Protein AF-A0A2E5ER27-F1 (afdb_monomer)

pLDDT: mean 91.94, std 9.62, range [37.97, 97.88]

Foldseek 3Di:
DPPPPDDWLPDPVVVVVCVVVVPDPVQSVCCVVVRDHDDDLFADLVVLVHDDQPADPPHPDPVSVVSVVVSVVVSVVSRVQEAADEDDDDDDDDDDDPVVVVVVVVSCVSRVRVPPHHYD

Structure (mmCIF, N/CA/C/O backbone):
data_AF-A0A2E5ER27-F1
#
_entry.id   AF-A0A2E5ER27-F1
#
loop_
_atom_site.group_PDB
_atom_site.id
_atom_site.type_symbol
_atom_site.label_atom_id
_atom_site.label_alt_id
_atom_site.label_comp_id
_atom_site.label_asym_id
_atom_site.label_entity_id
_atom_site.label_seq_id
_atom_site.pdbx_PDB_ins_code
_atom_site.Cartn_x
_atom_site.Cartn_y
_atom_site.Cartn_z
_atom_site.occupancy
_atom_site.B_iso_or_equiv
_atom_site.auth_seq_id
_atom_site.auth_comp_id
_atom_site.auth_asym_id
_atom_site.auth_atom_id
_atom_site.pdbx_PDB_model_num
ATOM 1 N N . MET A 1 1 ? -11.184 -2.915 33.425 1.00 37.97 1 MET A N 1
ATOM 2 C CA . MET A 1 1 ? -10.156 -3.736 32.753 1.00 37.97 1 MET A CA 1
ATOM 3 C C . MET A 1 1 ? -10.611 -3.921 31.313 1.00 37.97 1 MET A C 1
ATOM 5 O O . MET A 1 1 ? -11.539 -4.68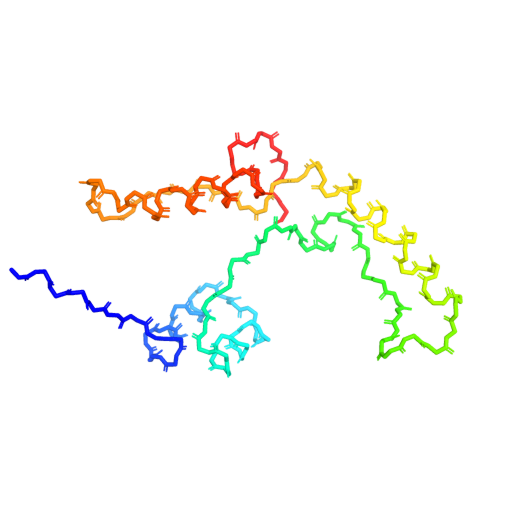5 31.087 1.00 37.97 1 MET A O 1
ATOM 9 N N . ILE A 1 2 ? -10.084 -3.134 30.372 1.00 45.88 2 ILE A N 1
ATOM 10 C CA . ILE A 1 2 ? -10.383 -3.330 28.947 1.00 45.88 2 ILE A CA 1
ATOM 11 C C . ILE A 1 2 ? -9.504 -4.496 28.502 1.00 45.88 2 ILE A C 1
ATOM 13 O O . ILE A 1 2 ? -8.281 -4.385 28.526 1.00 45.88 2 ILE A O 1
ATOM 17 N N . ILE A 1 3 ? -10.114 -5.637 28.189 1.00 45.34 3 ILE A N 1
ATOM 18 C CA . ILE A 1 3 ? -9.401 -6.750 27.564 1.00 45.34 3 ILE A CA 1
ATOM 19 C C . ILE A 1 3 ? -9.141 -6.317 26.123 1.00 45.34 3 ILE A C 1
ATOM 21 O O . ILE A 1 3 ? -10.059 -6.293 25.307 1.00 45.34 3 ILE A O 1
ATOM 25 N N . VAL A 1 4 ? -7.903 -5.934 25.818 1.00 55.50 4 VAL A N 1
ATOM 26 C CA . VAL A 1 4 ? -7.469 -5.773 24.429 1.00 55.50 4 VAL A CA 1
ATOM 27 C C . VAL A 1 4 ? -7.242 -7.179 23.891 1.00 55.50 4 VAL A C 1
ATOM 29 O O . VAL A 1 4 ? -6.226 -7.809 24.180 1.00 55.50 4 VAL A O 1
ATOM 32 N N . ILE A 1 5 ? -8.224 -7.708 23.163 1.00 66.00 5 ILE A N 1
ATOM 33 C CA . ILE A 1 5 ? -8.033 -8.931 22.386 1.00 66.00 5 ILE A CA 1
ATOM 34 C C . ILE A 1 5 ? -7.146 -8.540 21.205 1.00 66.00 5 ILE A C 1
ATOM 36 O O . ILE A 1 5 ? -7.592 -7.852 20.290 1.00 66.00 5 ILE A O 1
ATOM 40 N N . SER A 1 6 ? -5.873 -8.928 21.260 1.00 80.12 6 SER A N 1
ATOM 41 C CA . SER A 1 6 ? -4.987 -8.822 20.103 1.00 80.12 6 SE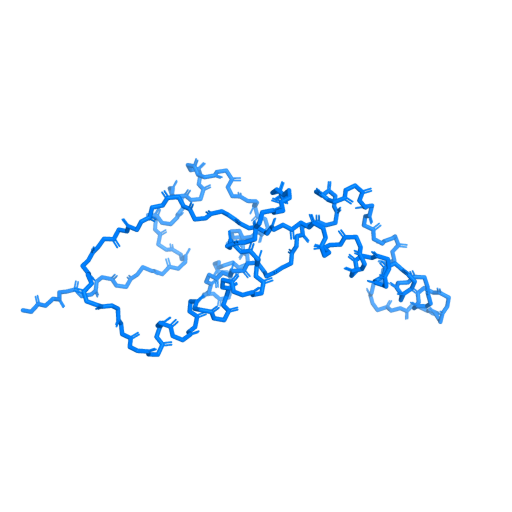R A CA 1
ATOM 42 C C . SER A 1 6 ? -5.422 -9.857 19.070 1.00 80.12 6 SER A C 1
ATOM 44 O O . SER A 1 6 ? -5.582 -11.024 19.421 1.00 80.12 6 SER A O 1
ATOM 46 N N . ILE A 1 7 ? -5.628 -9.427 17.825 1.00 89.31 7 ILE A N 1
ATOM 47 C CA . ILE A 1 7 ? -5.959 -10.308 16.702 1.00 89.31 7 ILE A CA 1
ATOM 48 C C . ILE A 1 7 ? -4.691 -10.497 15.870 1.00 89.31 7 ILE A C 1
ATOM 50 O O . ILE A 1 7 ? -4.182 -9.539 15.282 1.00 89.31 7 ILE A O 1
ATOM 54 N N . ALA A 1 8 ? -4.179 -11.721 15.822 1.00 93.06 8 ALA A N 1
ATOM 55 C CA . ALA A 1 8 ? -2.994 -12.083 15.056 1.00 93.06 8 ALA A CA 1
ATOM 56 C C . ALA A 1 8 ? -3.359 -12.500 13.616 1.00 93.06 8 ALA A C 1
ATOM 58 O O . ALA A 1 8 ? -4.456 -13.008 13.374 1.00 93.06 8 ALA A O 1
ATOM 59 N N . PRO A 1 9 ? -2.472 -12.316 12.618 1.00 93.88 9 PRO A N 1
ATOM 60 C CA . PRO A 1 9 ? -2.769 -12.663 11.222 1.00 93.88 9 PRO A CA 1
ATOM 61 C C . PRO A 1 9 ? -3.090 -14.139 10.944 1.00 93.88 9 PRO A C 1
ATOM 63 O O . PRO A 1 9 ? -3.676 -14.451 9.902 1.00 93.88 9 PRO A O 1
ATOM 66 N N . ASP A 1 10 ? -2.682 -15.048 11.824 1.00 93.69 10 ASP A N 1
ATOM 67 C CA . ASP A 1 10 ? -2.957 -16.484 11.760 1.00 93.69 10 ASP A CA 1
ATOM 68 C C . ASP A 1 10 ? -4.218 -16.905 12.534 1.00 93.69 10 ASP A C 1
ATOM 70 O O . ASP A 1 10 ? -4.630 -18.065 12.436 1.00 93.69 10 ASP A O 1
ATOM 74 N N . ASP A 1 11 ? -4.903 -15.972 13.202 1.00 95.88 11 ASP A N 1
ATOM 75 C CA . ASP A 1 11 ? -6.167 -16.258 13.869 1.00 95.88 11 ASP A CA 1
ATOM 76 C C . ASP A 1 11 ? -7.255 -16.690 12.878 1.00 95.88 11 ASP A C 1
ATOM 78 O O . ASP A 1 11 ? -7.438 -16.140 11.784 1.00 95.88 11 ASP A O 1
ATOM 82 N N . SER A 1 12 ? -8.082 -17.645 13.307 1.00 94.25 12 SER A N 1
ATOM 83 C CA . SER A 1 12 ? -9.191 -18.161 12.494 1.00 94.25 12 SER A CA 1
ATOM 84 C C . SER A 1 12 ? -10.215 -17.084 12.108 1.00 94.25 12 SER A C 1
ATOM 86 O O . SER A 1 12 ? -10.808 -17.159 11.028 1.00 94.25 12 SER A O 1
ATOM 88 N N . VAL A 1 13 ? -10.403 -16.059 12.949 1.00 95.06 13 VAL A N 1
ATOM 89 C CA . VAL A 1 13 ? -11.287 -14.921 12.652 1.00 95.06 13 VAL A CA 1
ATOM 90 C C . VAL A 1 13 ? -10.768 -14.107 11.465 1.00 95.06 13 VAL A C 1
ATOM 92 O O . VAL A 1 13 ? -11.549 -13.710 10.602 1.00 95.06 13 VAL A O 1
ATOM 95 N N . VAL A 1 14 ? -9.449 -13.942 11.339 1.00 95.75 14 VAL A N 1
ATOM 96 C CA . VAL A 1 14 ? -8.826 -13.211 10.227 1.00 95.75 14 VAL A CA 1
ATOM 97 C C . VAL A 1 14 ? -9.052 -13.937 8.907 1.00 95.75 14 VAL A C 1
ATOM 99 O O . VAL A 1 14 ? -9.351 -13.299 7.899 1.00 95.75 14 VAL A O 1
ATOM 102 N N . GLN A 1 15 ? -9.004 -15.272 8.901 1.00 94.31 15 GLN A N 1
ATOM 103 C CA . GLN A 1 15 ? -9.308 -16.061 7.702 1.00 94.31 15 GLN A CA 1
ATOM 104 C C . GLN A 1 15 ? -10.760 -15.868 7.237 1.00 94.31 15 GLN A C 1
ATOM 106 O O . GLN A 1 15 ? -11.026 -15.768 6.036 1.00 94.31 15 GLN A O 1
ATOM 111 N N . GLN A 1 16 ? -11.704 -15.761 8.178 1.00 96.19 16 GLN A N 1
ATOM 112 C CA . GLN A 1 16 ? -13.106 -15.466 7.866 1.00 96.19 16 GLN A CA 1
ATOM 113 C C . GLN A 1 16 ? -13.261 -14.061 7.274 1.00 96.19 16 GLN A C 1
ATOM 115 O O . GLN A 1 16 ? -13.928 -13.904 6.250 1.00 96.19 16 GLN A O 1
ATOM 120 N N . VAL A 1 17 ? -12.585 -13.063 7.852 1.00 94.88 17 VAL A N 1
ATOM 121 C CA . VAL A 1 17 ? -12.574 -11.684 7.338 1.00 94.88 17 VAL A CA 1
ATOM 122 C C . VAL A 1 17 ? -11.958 -11.622 5.939 1.00 94.88 17 VAL A C 1
ATOM 124 O O . VAL A 1 17 ? -12.550 -11.038 5.033 1.00 94.88 17 VAL A O 1
ATOM 127 N N . PHE A 1 18 ? -10.817 -12.275 5.703 1.00 95.56 18 PHE A N 1
ATOM 128 C CA . PHE A 1 18 ? -10.196 -12.324 4.378 1.00 95.56 18 PHE A CA 1
ATOM 129 C C . PHE A 1 18 ? -11.110 -12.939 3.322 1.00 95.56 18 PHE A C 1
ATOM 131 O O . PHE A 1 18 ? -11.163 -12.427 2.200 1.00 95.56 18 PHE A O 1
ATOM 138 N N . LYS A 1 19 ? -11.846 -13.998 3.676 1.00 95.06 19 LYS A N 1
ATOM 139 C CA . LYS A 1 19 ? -12.839 -14.614 2.795 1.00 95.06 19 LYS A CA 1
ATOM 140 C C . LYS A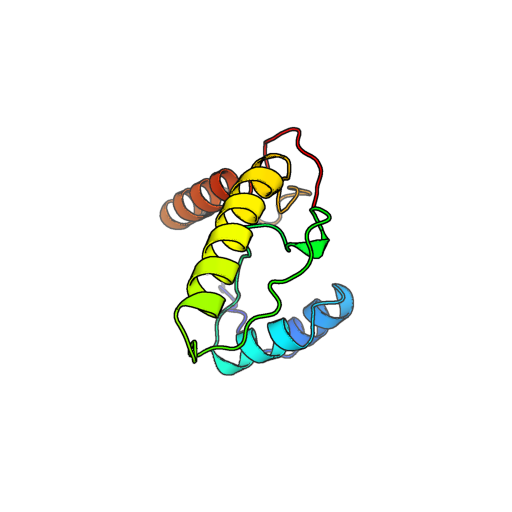 1 19 ? -14.000 -13.662 2.508 1.00 95.06 19 LYS A C 1
ATOM 142 O O . LYS A 1 19 ? -14.347 -13.493 1.343 1.00 95.06 19 LYS A O 1
ATOM 147 N N . ALA A 1 20 ? -14.563 -13.028 3.538 1.00 96.62 20 ALA A N 1
ATOM 148 C CA . ALA A 1 20 ? -15.681 -12.093 3.398 1.00 96.62 20 ALA A CA 1
ATOM 149 C C . ALA A 1 20 ? -15.318 -10.875 2.530 1.00 96.62 20 ALA A C 1
ATOM 151 O O . ALA A 1 20 ? -16.115 -10.448 1.702 1.00 96.62 20 ALA A O 1
ATOM 152 N N . MET A 1 21 ? -14.089 -10.371 2.663 1.00 92.25 21 MET A N 1
ATOM 153 C CA . MET A 1 21 ? -13.588 -9.210 1.919 1.00 92.25 21 MET A CA 1
ATOM 154 C C . MET A 1 21 ? -12.994 -9.560 0.544 1.00 92.25 21 MET A C 1
ATOM 156 O O . MET A 1 21 ? -12.499 -8.673 -0.149 1.00 92.25 21 MET A O 1
ATOM 160 N N . GLY A 1 22 ? -12.961 -10.840 0.151 1.00 94.75 22 GLY A N 1
ATOM 161 C CA . GLY A 1 22 ? -12.348 -11.271 -1.112 1.00 94.75 22 GLY A CA 1
ATOM 162 C C . GLY A 1 22 ? -10.854 -10.929 -1.216 1.00 94.75 22 GLY A C 1
ATOM 163 O O . GLY A 1 22 ? -10.354 -10.576 -2.287 1.00 94.75 22 GLY A O 1
ATOM 164 N N . SER A 1 23 ? -10.127 -10.993 -0.096 1.00 94.00 23 SER A N 1
ATOM 165 C CA . SER A 1 23 ? -8.715 -10.602 -0.026 1.00 94.00 23 SER A CA 1
ATOM 166 C C . SER A 1 23 ? -7.835 -11.470 -0.931 1.00 94.00 23 SER A C 1
ATOM 168 O O . SER A 1 23 ? -8.002 -12.685 -1.002 1.00 94.00 23 SER A O 1
ATOM 170 N N . ALA A 1 24 ? -6.845 -10.870 -1.598 1.00 93.19 24 ALA A N 1
ATOM 171 C CA . ALA A 1 24 ? -5.998 -11.590 -2.55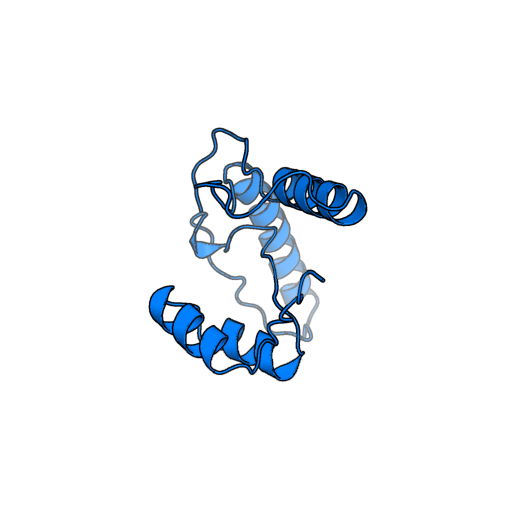4 1.00 93.19 24 ALA A CA 1
ATOM 172 C C . ALA A 1 24 ? -5.165 -12.707 -1.877 1.00 93.19 24 ALA A C 1
ATOM 174 O O . ALA A 1 24 ? -4.513 -12.425 -0.870 1.00 93.19 24 ALA A O 1
ATOM 175 N N . PRO A 1 25 ? -5.057 -13.925 -2.450 1.00 94.62 25 PRO A N 1
ATOM 176 C CA . PRO A 1 25 ? -4.354 -15.046 -1.808 1.00 94.62 25 PRO A CA 1
ATOM 177 C C . PRO A 1 25 ? -2.900 -14.753 -1.410 1.00 94.62 25 PRO A C 1
ATOM 179 O O . PRO A 1 25 ? -2.449 -15.142 -0.336 1.00 94.62 25 PRO A O 1
ATOM 182 N N . LEU A 1 26 ? -2.162 -14.010 -2.246 1.00 93.69 26 LEU A N 1
ATOM 183 C CA . LEU A 1 26 ? -0.787 -13.612 -1.931 1.00 93.69 26 LEU A CA 1
ATOM 184 C C . LEU A 1 26 ? -0.717 -12.680 -0.712 1.00 93.69 26 LEU A C 1
ATOM 186 O O . LEU A 1 26 ? 0.199 -12.809 0.093 1.00 93.69 26 LEU A O 1
ATOM 190 N N . TYR A 1 27 ? -1.680 -11.767 -0.562 1.00 94.69 27 TYR A N 1
ATOM 191 C CA . TYR A 1 27 ? -1.752 -10.874 0.595 1.00 94.69 27 TYR A CA 1
ATOM 192 C C . TYR A 1 27 ? -1.977 -11.670 1.883 1.00 94.69 27 TYR A C 1
ATOM 194 O O . TYR A 1 27 ? -1.234 -11.488 2.843 1.00 94.69 27 TYR A O 1
ATOM 202 N N . GLN A 1 28 ? -2.924 -12.615 1.867 1.00 95.50 28 GLN A N 1
ATOM 203 C CA . GLN A 1 28 ? -3.204 -13.490 3.011 1.00 95.50 28 GLN A CA 1
ATOM 204 C C . GLN A 1 28 ? -1.959 -14.294 3.415 1.00 95.50 28 GLN A C 1
ATOM 206 O O . GLN A 1 28 ? -1.572 -14.310 4.583 1.00 95.50 28 GLN A O 1
ATOM 211 N N . LYS A 1 29 ? -1.277 -14.901 2.430 1.00 95.75 29 LYS A N 1
ATOM 212 C CA . LYS A 1 29 ? -0.037 -15.657 2.650 1.00 95.75 29 LYS A CA 1
ATOM 213 C C . LYS A 1 29 ? 1.057 -14.794 3.279 1.00 95.75 29 LYS A C 1
ATOM 215 O O . LYS A 1 29 ? 1.712 -15.243 4.215 1.00 95.75 29 LYS A O 1
ATOM 220 N N . LEU A 1 30 ? 1.259 -13.576 2.771 1.00 95.69 30 LEU A N 1
ATOM 221 C CA . LEU A 1 30 ? 2.267 -12.657 3.300 1.00 95.69 30 LEU A CA 1
ATOM 222 C C . LEU A 1 30 ? 1.951 -12.245 4.738 1.00 95.69 30 LEU A C 1
ATOM 224 O O . LEU A 1 30 ? 2.856 -12.302 5.566 1.00 95.69 30 LEU A O 1
ATOM 228 N N . CYS A 1 31 ? 0.690 -11.917 5.043 1.00 96.12 31 CYS A N 1
ATOM 229 C CA . CYS A 1 31 ? 0.290 -11.533 6.397 1.00 96.12 31 CYS A CA 1
ATOM 230 C C . CYS A 1 31 ? 0.561 -12.652 7.405 1.00 96.12 31 CYS A C 1
ATOM 232 O O . CYS A 1 31 ? 1.153 -12.397 8.448 1.00 96.12 31 CYS A O 1
ATOM 234 N N . ASN A 1 32 ? 0.212 -13.895 7.056 1.00 93.94 32 ASN A N 1
ATOM 235 C CA . ASN A 1 32 ? 0.479 -15.057 7.901 1.00 93.94 32 ASN A CA 1
ATOM 236 C C . ASN A 1 32 ? 1.994 -15.317 8.045 1.00 93.94 32 ASN A C 1
ATOM 238 O O . ASN A 1 32 ? 2.524 -15.381 9.148 1.00 93.94 32 ASN A O 1
ATOM 242 N N . SER A 1 33 ? 2.740 -15.379 6.937 1.00 95.88 33 SER A N 1
ATOM 243 C CA . SER A 1 33 ? 4.178 -15.699 6.996 1.00 95.88 33 SER A CA 1
ATOM 244 C C . SER A 1 33 ? 5.033 -14.665 7.734 1.00 95.88 33 SER A C 1
ATOM 246 O O . SER A 1 33 ? 6.103 -15.002 8.227 1.00 95.88 33 SER A O 1
ATOM 248 N N . GLN A 1 34 ? 4.588 -13.409 7.776 1.00 96.00 34 GLN A N 1
ATOM 249 C CA . GLN A 1 34 ? 5.354 -12.294 8.334 1.00 96.00 34 GLN A CA 1
ATO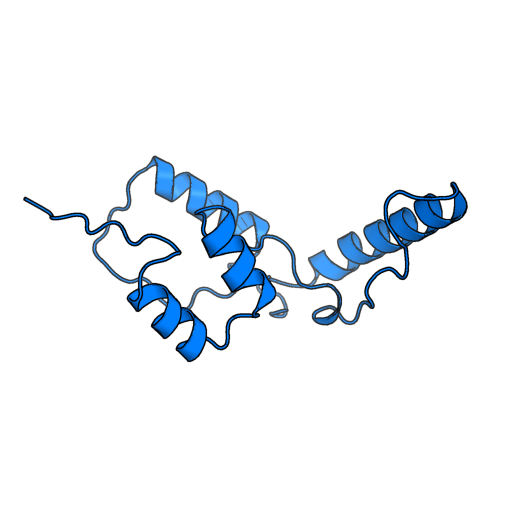M 250 C C . GLN A 1 34 ? 4.695 -11.680 9.561 1.00 96.00 34 GLN A C 1
ATOM 252 O O . GLN A 1 34 ? 5.145 -10.629 10.013 1.00 96.00 34 GLN A O 1
ATOM 257 N N . GLN A 1 35 ? 3.618 -12.299 10.050 1.00 95.12 35 GLN A N 1
ATOM 258 C CA . GLN A 1 35 ? 2.913 -11.904 11.267 1.00 95.12 35 GLN A CA 1
ATOM 259 C C . GLN A 1 35 ? 2.618 -1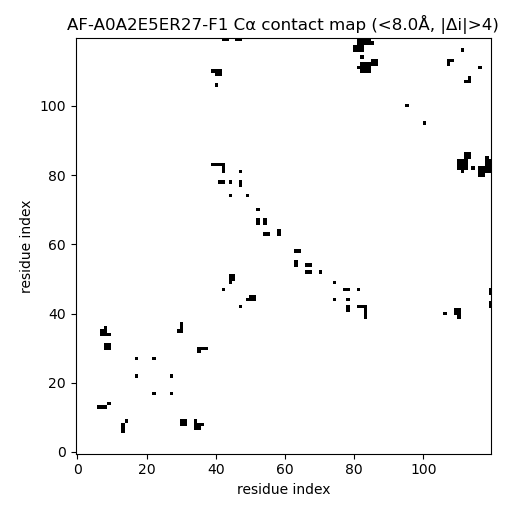0.394 11.314 1.00 95.12 35 GLN A C 1
ATOM 261 O O . GLN A 1 35 ? 2.794 -9.728 12.329 1.00 95.12 35 GLN A O 1
ATOM 266 N N . SER A 1 36 ? 2.189 -9.836 10.176 1.00 94.38 36 SER A N 1
ATOM 267 C CA . SER A 1 36 ? 1.863 -8.414 10.036 1.00 94.38 36 SER A CA 1
ATOM 268 C C . SER A 1 36 ? 0.750 -8.173 9.018 1.00 94.38 36 SER A C 1
ATOM 270 O O . SER A 1 36 ? 0.765 -8.719 7.914 1.00 94.38 36 SER A O 1
ATOM 272 N N . PHE A 1 37 ? -0.200 -7.304 9.363 1.00 93.00 37 PHE A N 1
ATOM 273 C CA . PHE A 1 37 ? -1.111 -6.710 8.384 1.00 93.00 37 PHE A CA 1
ATOM 274 C C . PHE A 1 37 ? -0.396 -5.607 7.606 1.00 93.00 37 PHE A C 1
ATOM 276 O O . PHE A 1 37 ? 0.558 -5.001 8.092 1.00 93.00 37 PHE A O 1
ATOM 283 N N . ARG A 1 38 ? -0.832 -5.356 6.370 1.00 92.06 38 ARG A N 1
ATOM 284 C CA . ARG A 1 38 ? -0.137 -4.439 5.462 1.00 92.06 38 ARG A CA 1
ATOM 285 C C . ARG A 1 38 ? -1.129 -3.468 4.841 1.00 92.06 38 ARG A C 1
ATOM 287 O O . ARG A 1 38 ? -1.933 -3.863 4.001 1.00 92.06 38 ARG A O 1
ATOM 294 N N . ALA A 1 39 ? -1.023 -2.195 5.202 1.00 91.69 39 ALA A N 1
ATOM 295 C CA . ALA A 1 39 ? -1.687 -1.135 4.459 1.00 91.69 39 ALA A CA 1
ATOM 296 C C . ALA A 1 39 ? -1.012 -0.958 3.091 1.00 91.69 39 ALA A C 1
ATOM 298 O O . ALA A 1 39 ? 0.200 -1.142 2.937 1.00 91.69 39 ALA A O 1
ATOM 299 N N . ARG A 1 40 ? -1.805 -0.625 2.073 1.00 92.69 40 ARG A N 1
ATOM 300 C CA . ARG A 1 40 ? -1.297 -0.293 0.744 1.00 92.69 40 ARG A CA 1
ATOM 301 C C . ARG A 1 40 ? -1.371 1.219 0.580 1.00 92.69 40 ARG A C 1
ATOM 303 O O . ARG A 1 40 ? -2.466 1.753 0.601 1.00 92.69 40 ARG A O 1
ATOM 310 N N . LEU A 1 41 ? -0.222 1.858 0.368 1.00 95.75 41 LEU A N 1
ATOM 311 C CA . LEU A 1 41 ? -0.119 3.321 0.294 1.00 95.75 41 LEU A CA 1
ATOM 312 C C . LEU A 1 41 ? -0.222 3.881 -1.132 1.00 95.75 41 LEU A C 1
ATOM 314 O O . LEU A 1 41 ? -0.541 5.044 -1.297 1.00 95.75 41 LEU A O 1
ATOM 318 N N . ASN A 1 42 ? -0.021 3.045 -2.160 1.00 94.62 42 ASN A N 1
ATOM 319 C CA . ASN A 1 42 ? -0.092 3.454 -3.571 1.00 94.62 42 ASN A CA 1
ATOM 320 C C . ASN A 1 42 ? -1.056 2.538 -4.341 1.00 94.62 42 ASN A C 1
ATOM 322 O O . ASN A 1 42 ? -1.114 1.336 -4.045 1.00 94.62 42 ASN A O 1
ATOM 326 N N . PRO A 1 43 ? -1.759 3.003 -5.386 1.00 95.75 43 PRO A N 1
ATOM 327 C CA . PRO A 1 43 ? -2.737 2.182 -6.096 1.00 95.75 43 PRO A CA 1
ATOM 328 C C . PRO A 1 43 ? -2.080 0.999 -6.823 1.00 95.75 43 PRO A C 1
ATOM 330 O O . PRO A 1 43 ? -0.864 0.929 -7.016 1.00 95.75 43 PRO A O 1
ATOM 333 N N . LYS A 1 44 ? -2.848 -0.027 -7.190 1.00 93.75 44 LYS A N 1
ATOM 334 C CA . LYS A 1 44 ? -2.317 -1.097 -8.058 1.00 93.75 44 LYS A CA 1
ATOM 335 C C . LYS A 1 44 ? -2.212 -0.535 -9.480 1.00 93.75 44 LYS A C 1
ATOM 337 O O . LYS A 1 44 ? -3.202 0.020 -9.925 1.00 93.75 44 LYS A O 1
ATOM 342 N N . PRO A 1 45 ? -1.107 -0.731 -10.224 1.00 95.81 45 PRO A N 1
ATOM 343 C CA . PRO A 1 45 ? -0.949 -0.125 -11.552 1.00 95.81 45 PRO A CA 1
ATOM 344 C C . PRO A 1 45 ? -2.138 -0.366 -12.494 1.00 95.81 45 PRO A C 1
ATOM 346 O O . PRO A 1 45 ? -2.615 0.554 -13.141 1.00 95.81 45 PRO A O 1
ATOM 349 N N . TRP A 1 46 ? -2.692 -1.583 -12.486 1.00 94.81 46 TRP A N 1
ATOM 350 C CA . TRP A 1 46 ? -3.822 -1.962 -13.342 1.00 94.81 46 TRP A CA 1
ATOM 351 C C . TRP A 1 46 ? -5.174 -1.362 -12.926 1.00 94.81 46 TRP A C 1
ATOM 353 O O . TRP A 1 46 ? -6.157 -1.585 -13.618 1.00 94.81 46 TRP A O 1
ATOM 363 N N . ARG A 1 47 ? -5.243 -0.679 -11.779 1.00 95.50 47 ARG A N 1
ATOM 364 C CA . ARG A 1 47 ? -6.389 0.140 -11.362 1.00 95.50 47 ARG A CA 1
ATOM 365 C C . ARG A 1 47 ? -6.272 1.594 -11.842 1.00 95.50 47 ARG A C 1
ATOM 367 O O . ARG A 1 47 ? -7.249 2.318 -11.792 1.00 95.50 47 ARG A O 1
ATOM 374 N N . CYS A 1 48 ? -5.091 1.980 -12.326 1.00 96.38 48 CYS A N 1
ATOM 375 C CA . CYS A 1 48 ? -4.797 3.275 -12.941 1.00 96.38 48 CYS A CA 1
ATOM 376 C C . CYS A 1 48 ? -4.533 3.118 -14.450 1.00 96.38 48 CYS A C 1
ATOM 378 O O . CYS A 1 48 ? -3.682 3.809 -15.001 1.00 96.38 48 CYS A O 1
ATOM 380 N N . ASP A 1 49 ? -5.138 2.107 -15.084 1.00 95.25 49 ASP A N 1
ATOM 381 C CA . ASP A 1 49 ? -4.947 1.749 -16.500 1.00 95.25 49 ASP A CA 1
ATOM 382 C C . ASP A 1 49 ? -3.492 1.512 -16.956 1.00 95.25 49 ASP A C 1
ATOM 384 O O . ASP A 1 49 ? -3.191 1.435 -18.150 1.00 95.25 49 ASP A O 1
ATOM 388 N N . LEU A 1 50 ? -2.576 1.278 -16.012 1.00 96.69 50 LEU A N 1
ATOM 389 C CA . LEU A 1 50 ? -1.171 1.014 -16.293 1.00 96.69 50 LEU A CA 1
ATOM 390 C C . LEU A 1 50 ? -0.841 -0.477 -16.157 1.00 96.69 50 LEU A C 1
ATOM 392 O O . LEU A 1 50 ? -1.044 -1.126 -15.125 1.00 96.69 50 LEU A O 1
ATOM 396 N N . LYS A 1 51 ? -0.252 -1.054 -17.206 1.00 95.44 51 LYS A N 1
ATOM 397 C CA . LYS A 1 51 ? 0.235 -2.442 -17.168 1.00 95.44 51 LYS A CA 1
ATOM 398 C C . LYS A 1 51 ? 1.405 -2.575 -16.193 1.00 95.44 51 LYS A C 1
ATOM 400 O O . LYS A 1 51 ? 2.160 -1.636 -15.974 1.00 95.44 51 LYS A O 1
ATOM 405 N N . ARG A 1 52 ? 1.590 -3.768 -15.622 1.00 92.81 52 ARG A N 1
ATOM 406 C CA . ARG A 1 52 ? 2.779 -4.082 -14.809 1.00 92.81 52 ARG A CA 1
ATOM 407 C C . ARG A 1 52 ? 4.049 -4.046 -15.673 1.00 92.81 52 ARG A C 1
ATOM 409 O O . ARG A 1 52 ? 3.965 -4.382 -16.858 1.00 92.81 52 ARG A O 1
ATOM 416 N N . PRO A 1 53 ? 5.221 -3.727 -15.097 1.00 92.81 53 PRO A N 1
ATOM 417 C CA . PRO A 1 53 ? 6.458 -3.731 -15.856 1.00 92.81 53 PRO A CA 1
ATOM 418 C C . PRO A 1 53 ? 6.812 -5.176 -16.211 1.00 92.81 53 PRO A C 1
ATOM 420 O O . PRO A 1 53 ? 6.815 -6.058 -15.350 1.00 92.81 53 PRO A O 1
ATOM 423 N N . ASN A 1 54 ? 7.115 -5.429 -17.483 1.00 89.25 54 ASN A N 1
ATOM 424 C CA . ASN A 1 54 ? 7.538 -6.748 -17.946 1.00 89.25 54 ASN A CA 1
ATOM 425 C C . ASN A 1 54 ? 9.054 -6.919 -17.770 1.00 89.25 54 ASN A C 1
ATOM 427 O O . ASN A 1 54 ? 9.802 -6.973 -18.743 1.00 89.25 54 ASN A O 1
ATOM 431 N N . VAL A 1 55 ? 9.506 -6.928 -16.516 1.00 91.94 55 VAL A N 1
ATOM 432 C CA . VAL A 1 55 ? 10.918 -7.084 -16.151 1.00 91.94 55 VAL A CA 1
ATOM 433 C C . VAL A 1 55 ? 11.051 -8.102 -15.023 1.00 91.94 55 VAL A C 1
ATOM 435 O O . VAL A 1 55 ? 10.232 -8.143 -14.104 1.00 91.94 55 VAL A O 1
ATOM 438 N N . ARG A 1 56 ? 12.101 -8.923 -15.069 1.00 90.94 56 ARG A N 1
ATOM 439 C CA . ARG A 1 56 ? 12.435 -9.868 -13.997 1.00 90.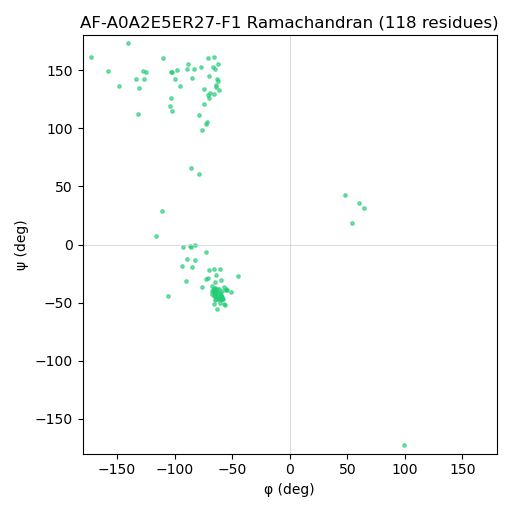94 56 ARG A CA 1
ATOM 440 C C . ARG A 1 56 ? 13.539 -9.284 -13.117 1.00 90.94 56 ARG A C 1
ATOM 442 O O . ARG A 1 56 ? 14.442 -8.621 -13.619 1.00 90.94 56 ARG A O 1
ATOM 449 N N . ARG A 1 57 ? 13.455 -9.532 -11.807 1.00 88.12 57 ARG A N 1
ATOM 450 C CA . ARG A 1 57 ? 14.517 -9.231 -10.835 1.00 88.12 57 ARG A CA 1
ATOM 451 C C . ARG A 1 57 ? 15.274 -10.519 -10.443 1.00 88.12 57 ARG A C 1
ATOM 453 O O . ARG A 1 57 ? 14.629 -11.572 -10.396 1.00 88.12 57 ARG A O 1
ATOM 460 N N . PRO A 1 58 ? 16.584 -10.449 -10.126 1.00 93.31 58 PRO A N 1
ATOM 461 C CA . PRO A 1 58 ? 17.466 -9.289 -10.312 1.00 93.31 58 PRO A CA 1
ATOM 462 C C . PRO A 1 58 ? 17.598 -8.921 -11.799 1.00 93.31 58 PRO A C 1
ATOM 464 O O . PRO A 1 58 ? 17.344 -9.758 -12.666 1.00 93.31 58 PRO A O 1
ATOM 467 N N . PHE A 1 59 ? 17.917 -7.660 -12.096 1.00 93.81 59 PHE A N 1
ATOM 468 C CA . PHE A 1 59 ? 18.095 -7.222 -13.479 1.00 93.81 59 PHE A CA 1
ATOM 469 C C . PHE A 1 59 ? 19.302 -7.917 -14.101 1.00 93.81 59 PHE A C 1
ATOM 471 O O . PHE A 1 59 ? 20.384 -7.918 -13.524 1.00 93.81 59 PHE A O 1
ATOM 478 N N . THR A 1 60 ? 19.119 -8.502 -15.282 1.00 89.75 60 THR A N 1
ATOM 479 C CA . THR A 1 60 ? 20.206 -9.179 -16.002 1.00 89.75 60 THR A CA 1
ATOM 480 C C . THR A 1 60 ? 21.043 -8.217 -16.848 1.00 89.75 60 THR A C 1
ATOM 482 O O . THR A 1 60 ? 22.146 -8.571 -17.240 1.00 89.75 60 THR A O 1
ATOM 485 N N . ASP A 1 61 ? 20.504 -7.034 -17.165 1.00 92.62 61 ASP A N 1
ATOM 486 C CA . ASP A 1 61 ? 21.144 -5.967 -17.947 1.00 92.62 61 ASP A CA 1
ATOM 487 C C . ASP A 1 61 ? 20.465 -4.617 -17.636 1.00 92.62 61 ASP A C 1
ATOM 489 O O . ASP A 1 61 ? 19.254 -4.552 -17.397 1.00 92.62 61 ASP A O 1
ATOM 493 N N . SER A 1 62 ? 21.249 -3.544 -17.724 1.00 94.19 62 SER A N 1
ATOM 494 C CA . SER A 1 62 ? 20.880 -2.126 -17.697 1.00 94.19 62 SER A CA 1
ATOM 495 C C . SER A 1 62 ? 19.675 -1.753 -18.571 1.00 94.19 62 SER A C 1
ATOM 497 O O . SER A 1 62 ? 18.958 -0.801 -18.271 1.00 94.19 62 SER A O 1
ATOM 499 N N . ARG A 1 63 ? 19.399 -2.492 -19.656 1.00 93.94 63 ARG A N 1
ATOM 500 C CA . ARG A 1 63 ? 18.184 -2.290 -20.465 1.00 93.94 63 ARG A CA 1
ATOM 501 C C . ARG A 1 63 ? 16.906 -2.491 -19.644 1.00 93.94 63 ARG A C 1
ATOM 503 O O . ARG A 1 63 ? 15.975 -1.700 -19.783 1.00 93.94 63 ARG A O 1
ATOM 510 N N . TYR A 1 64 ? 16.844 -3.545 -18.829 1.00 94.88 64 TYR A N 1
ATOM 511 C CA . TYR A 1 64 ? 15.661 -3.852 -18.017 1.00 94.88 64 TYR A CA 1
ATOM 512 C C . TYR A 1 64 ? 15.504 -2.887 -16.845 1.00 94.88 64 TYR A C 1
ATOM 514 O O . TYR A 1 64 ? 14.378 -2.602 -16.443 1.00 94.88 64 TYR A O 1
ATOM 522 N N . GLU A 1 65 ? 16.619 -2.369 -16.335 1.00 95.50 65 GLU A N 1
ATOM 523 C CA . GLU A 1 65 ? 16.636 -1.296 -15.345 1.00 95.50 65 GLU A CA 1
ATOM 524 C C . GLU A 1 65 ? 16.026 -0.019 -15.925 1.00 95.50 65 GLU A C 1
ATOM 526 O O . GLU A 1 65 ? 14.977 0.410 -15.457 1.00 95.50 65 GLU A O 1
ATOM 531 N N . ARG A 1 66 ? 16.543 0.472 -17.061 1.00 95.44 66 ARG A N 1
ATOM 532 C CA . ARG A 1 66 ? 15.974 1.643 -17.756 1.00 95.44 66 ARG A CA 1
ATOM 533 C C . ARG A 1 66 ? 14.492 1.477 -18.101 1.00 95.44 66 ARG A C 1
ATOM 535 O O . ARG A 1 66 ? 13.723 2.427 -18.002 1.00 95.44 66 ARG A O 1
ATOM 542 N N . GLN A 1 67 ? 14.077 0.275 -18.511 1.00 95.12 67 GLN A N 1
ATOM 543 C CA . GLN A 1 67 ? 12.667 -0.020 -18.783 1.00 95.12 67 GLN A CA 1
ATOM 544 C C . GLN A 1 67 ? 11.807 0.071 -17.516 1.00 95.12 67 GLN A C 1
ATOM 546 O O . GLN A 1 67 ? 10.678 0.559 -17.576 1.00 95.12 67 GLN A O 1
ATOM 551 N N . PHE A 1 68 ? 12.310 -0.427 -16.387 1.00 96.44 68 PHE A N 1
ATOM 552 C CA . PHE A 1 68 ? 11.611 -0.324 -15.115 1.00 96.44 68 PHE A CA 1
ATOM 553 C C . PHE A 1 68 ? 11.532 1.124 -14.638 1.00 96.44 68 PHE A C 1
ATOM 555 O O . PHE A 1 68 ? 10.462 1.533 -14.209 1.00 96.44 68 PHE A O 1
ATOM 562 N N . ASP A 1 69 ? 12.611 1.894 -14.762 1.00 96.38 69 ASP A N 1
ATOM 563 C CA . ASP A 1 69 ? 12.649 3.294 -14.334 1.00 96.38 69 ASP A CA 1
ATOM 564 C C . ASP A 1 69 ? 11.662 4.147 -15.133 1.00 96.38 69 ASP A C 1
ATOM 566 O O . ASP A 1 69 ? 10.895 4.914 -14.556 1.00 96.38 69 ASP A O 1
ATOM 570 N N . ALA A 1 70 ? 11.613 3.958 -16.456 1.00 96.25 70 ALA A N 1
ATOM 571 C CA . ALA A 1 70 ? 10.631 4.621 -17.311 1.00 96.25 70 ALA A CA 1
ATOM 572 C C . ALA A 1 70 ? 9.191 4.252 -16.917 1.00 96.25 70 ALA A C 1
ATOM 574 O O . ALA A 1 70 ? 8.314 5.112 -16.860 1.00 96.25 70 ALA A O 1
ATOM 575 N N . TRP A 1 71 ? 8.947 2.976 -16.606 1.00 97.44 71 TRP A N 1
ATOM 576 C CA . TRP A 1 71 ? 7.648 2.531 -16.107 1.00 97.44 71 TRP A CA 1
ATOM 577 C C . TRP A 1 71 ? 7.315 3.122 -14.730 1.00 97.44 71 TRP A C 1
ATOM 579 O O . TRP A 1 71 ? 6.170 3.494 -14.494 1.00 97.44 71 TRP A O 1
ATOM 589 N N . GLU A 1 72 ? 8.287 3.215 -13.820 1.00 97.12 72 GLU A N 1
ATOM 590 C CA . GLU A 1 72 ? 8.083 3.740 -12.470 1.00 97.12 72 GLU A CA 1
ATOM 591 C C . GLU A 1 72 ? 7.756 5.236 -12.497 1.00 97.12 72 GLU A C 1
ATOM 593 O O . GLU A 1 72 ? 6.877 5.680 -11.761 1.00 97.12 72 GLU A O 1
ATOM 598 N N . GLN A 1 73 ? 8.424 6.005 -13.360 1.00 97.69 73 GLN A N 1
ATOM 599 C CA . GLN A 1 73 ? 8.132 7.426 -13.559 1.00 97.69 73 GLN A CA 1
ATOM 600 C C . GLN A 1 73 ? 6.705 7.634 -14.068 1.00 97.69 73 GLN A C 1
ATOM 602 O O . GLN A 1 73 ? 5.970 8.446 -13.508 1.00 97.69 73 GLN A O 1
ATOM 607 N N . GLU A 1 74 ? 6.288 6.857 -15.070 1.00 97.56 74 GLU A N 1
ATOM 608 C CA . GLU A 1 74 ? 4.915 6.924 -15.570 1.00 97.56 74 GLU A CA 1
ATOM 609 C C . GLU A 1 74 ? 3.908 6.480 -14.505 1.00 97.56 74 GLU A C 1
ATOM 611 O O . GLU A 1 74 ? 2.890 7.137 -14.316 1.00 97.56 74 GLU A O 1
ATOM 616 N N . TYR A 1 75 ? 4.210 5.416 -13.755 1.00 97.81 75 TYR A N 1
ATOM 617 C CA . TYR A 1 75 ? 3.375 4.954 -12.648 1.00 97.81 75 TYR A CA 1
ATOM 618 C C . TYR A 1 75 ? 3.174 6.031 -11.584 1.00 97.81 75 TYR A C 1
ATOM 620 O O . TYR A 1 75 ? 2.036 6.257 -11.181 1.00 97.81 75 TYR A O 1
ATOM 628 N N . LYS A 1 76 ? 4.248 6.705 -11.156 1.00 96.44 76 LYS A N 1
ATOM 629 C CA . LYS A 1 76 ? 4.174 7.810 -10.191 1.00 96.44 76 LYS A CA 1
ATOM 630 C C . LYS A 1 76 ? 3.232 8.896 -10.708 1.00 96.44 76 LYS A C 1
ATOM 632 O O . LYS A 1 76 ? 2.250 9.191 -10.035 1.00 96.44 76 LYS A O 1
ATOM 637 N N . ARG A 1 77 ? 3.447 9.357 -11.944 1.00 97.06 77 ARG A N 1
ATOM 638 C CA . ARG A 1 77 ? 2.627 10.388 -12.591 1.00 97.06 77 ARG A CA 1
ATOM 639 C C . ARG A 1 77 ? 1.145 10.009 -12.675 1.00 97.06 77 ARG A C 1
ATOM 641 O O . ARG A 1 77 ? 0.303 10.791 -12.260 1.00 97.06 77 ARG A O 1
ATOM 648 N N . VAL A 1 78 ? 0.802 8.824 -13.192 1.00 96.88 78 VAL A N 1
ATOM 649 C CA . VAL A 1 78 ? -0.616 8.424 -13.328 1.00 96.88 78 VAL A CA 1
ATOM 650 C C . VAL A 1 78 ? -1.273 8.135 -11.983 1.00 96.88 78 VAL A C 1
ATOM 652 O O . VAL A 1 78 ? -2.479 8.294 -11.847 1.00 96.88 78 VAL A O 1
ATOM 655 N N . SER A 1 79 ? -0.505 7.693 -10.982 1.00 96.75 79 SER A N 1
ATOM 656 C CA . SER A 1 79 ? -1.059 7.351 -9.671 1.00 96.75 79 SER A CA 1
ATOM 657 C C . SER A 1 79 ? -1.533 8.563 -8.871 1.00 96.75 79 SER A C 1
ATOM 659 O O . SER A 1 79 ? -2.389 8.395 -8.009 1.00 96.75 79 SER A O 1
ATOM 661 N N . GLU A 1 80 ? -1.027 9.762 -9.175 1.00 95.12 80 GLU A N 1
ATOM 662 C CA . GLU A 1 80 ? -1.409 11.016 -8.508 1.00 95.12 80 GLU A CA 1
ATOM 663 C C . GLU A 1 80 ? -2.873 11.411 -8.758 1.00 95.12 80 GLU A C 1
ATOM 665 O O . GLU A 1 80 ? -3.454 12.142 -7.960 1.00 95.12 80 GLU A O 1
ATOM 670 N N . GLU A 1 81 ? -3.492 10.897 -9.825 1.00 96.31 81 GLU A N 1
ATOM 671 C CA . GLU A 1 81 ? -4.900 11.145 -10.173 1.00 96.31 81 GLU A CA 1
ATOM 672 C C . GLU A 1 81 ? -5.883 10.244 -9.401 1.00 96.31 81 GLU A C 1
ATOM 674 O O . GLU A 1 81 ? -7.101 10.337 -9.583 1.00 96.31 81 GLU A O 1
ATOM 679 N N . TYR A 1 82 ? -5.369 9.362 -8.538 1.00 97.88 82 TYR A N 1
ATOM 680 C CA . TYR A 1 82 ? -6.159 8.368 -7.823 1.00 97.88 82 TYR A CA 1
ATOM 681 C C . TYR A 1 82 ? -5.970 8.461 -6.314 1.00 97.88 82 TYR A C 1
ATOM 683 O O . TYR A 1 82 ? -4.879 8.718 -5.807 1.00 97.88 82 TYR A O 1
ATOM 691 N N . ARG A 1 83 ? -7.034 8.125 -5.587 1.00 97.62 83 ARG A N 1
ATOM 692 C CA . ARG A 1 83 ? -6.957 7.747 -4.172 1.00 97.62 83 ARG A CA 1
ATOM 693 C C . ARG A 1 83 ? -6.947 6.230 -4.026 1.00 97.62 83 ARG A C 1
ATOM 695 O O . ARG A 1 83 ? -7.513 5.504 -4.848 1.00 97.62 83 ARG A O 1
ATOM 702 N N . VAL A 1 84 ? -6.296 5.736 -2.977 1.00 97.50 84 VAL A N 1
ATOM 703 C CA . VAL A 1 84 ? -6.052 4.293 -2.777 1.00 97.50 84 VAL A CA 1
ATOM 704 C C . VAL A 1 84 ? -7.168 3.614 -1.996 1.00 97.50 84 VAL A C 1
ATOM 706 O O . VAL A 1 84 ? -7.456 2.432 -2.208 1.00 97.50 84 VAL A O 1
ATOM 709 N N . CYS A 1 85 ? -7.793 4.354 -1.093 1.00 95.56 85 CYS A N 1
ATOM 710 C CA . CYS A 1 85 ? -8.914 3.905 -0.291 1.00 95.56 85 CYS A CA 1
ATOM 711 C C . CYS A 1 85 ? -9.940 5.032 -0.149 1.00 95.56 85 CYS A C 1
ATOM 713 O O . CYS A 1 85 ? -9.738 6.160 -0.597 1.00 95.56 85 CYS A O 1
ATOM 715 N N . GLN A 1 86 ? -11.068 4.683 0.453 1.00 94.56 86 GLN A N 1
ATOM 716 C CA . GLN A 1 86 ? -12.111 5.613 0.836 1.00 94.56 86 GLN A CA 1
ATOM 717 C C . GLN A 1 86 ? -12.468 5.323 2.290 1.00 94.56 86 GLN A C 1
ATOM 719 O O . GLN A 1 86 ? -12.649 4.159 2.660 1.00 94.56 86 GLN A O 1
ATOM 724 N N . HIS A 1 87 ? -12.591 6.376 3.092 1.00 94.56 87 HIS A N 1
ATOM 725 C CA . HIS A 1 87 ? -13.155 6.273 4.430 1.00 94.56 87 HIS A CA 1
ATOM 726 C C . HIS A 1 87 ? -14.658 5.991 4.326 1.00 94.56 87 HIS A C 1
ATOM 728 O O . HIS A 1 87 ? -15.377 6.675 3.596 1.00 94.56 87 HIS A O 1
ATOM 734 N N . LEU A 1 88 ? -15.116 4.924 4.986 1.00 92.44 88 LEU A N 1
ATOM 735 C CA . LEU A 1 88 ? -16.526 4.519 4.971 1.00 92.44 88 LEU A CA 1
ATOM 736 C C . LEU A 1 88 ? -17.226 4.839 6.290 1.00 92.44 88 LEU A C 1
ATOM 738 O O . LEU A 1 88 ? -18.368 5.286 6.282 1.00 92.44 88 LEU A O 1
ATOM 742 N N . THR A 1 89 ? -16.571 4.537 7.409 1.00 91.75 89 THR A N 1
ATOM 743 C CA . THR A 1 89 ? -17.083 4.748 8.763 1.00 91.75 89 THR A CA 1
ATOM 744 C C . THR A 1 89 ? -15.982 4.444 9.773 1.00 91.75 89 THR A C 1
ATOM 746 O O . THR A 1 89 ? -15.055 3.688 9.474 1.00 91.75 89 THR A O 1
ATOM 749 N N . ASP A 1 90 ? -16.156 4.943 10.993 1.00 89.81 90 ASP A N 1
ATOM 750 C CA . ASP A 1 90 ? -15.349 4.574 12.153 1.00 89.81 90 ASP A CA 1
ATOM 751 C C . ASP A 1 90 ? -16.098 3.588 13.053 1.00 89.81 90 ASP A C 1
ATOM 753 O O . ASP A 1 90 ? -17.326 3.630 13.166 1.00 89.81 90 ASP A O 1
ATOM 757 N N . PHE A 1 91 ? -15.349 2.705 13.713 1.00 87.50 91 PHE A N 1
ATOM 758 C CA . PHE A 1 91 ? -15.871 1.77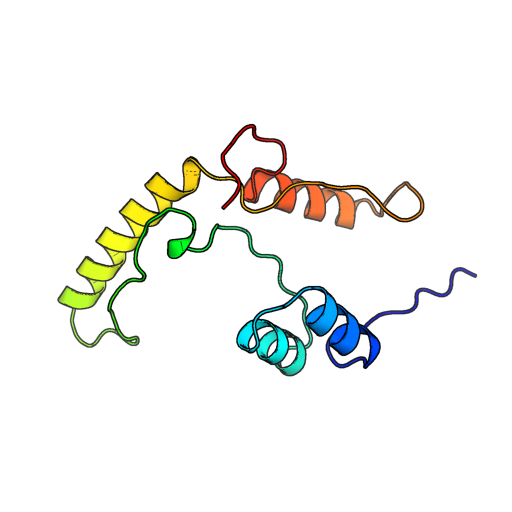7 14.715 1.00 87.50 91 PHE A CA 1
ATOM 759 C C . PHE A 1 91 ? -15.077 1.899 16.017 1.00 87.50 91 PHE A C 1
ATOM 761 O O . PHE A 1 91 ? -13.853 2.011 15.997 1.00 87.50 91 PHE A O 1
ATOM 768 N N . GLY A 1 92 ? -15.770 1.790 17.152 1.00 85.25 92 GLY A N 1
ATOM 769 C CA . GLY A 1 92 ? -15.162 1.836 18.483 1.00 85.25 92 GLY A CA 1
ATOM 770 C C . GLY A 1 92 ? -15.271 3.201 19.162 1.00 85.25 92 GLY A C 1
ATOM 771 O O . GLY A 1 92 ? -15.989 4.089 18.708 1.00 85.25 92 GLY A O 1
ATOM 772 N N . SER A 1 93 ? -14.593 3.333 20.301 1.00 80.25 93 SER A N 1
ATOM 773 C CA . SER A 1 93 ? -14.638 4.537 21.132 1.00 80.25 93 SER A CA 1
ATOM 774 C C . SER A 1 93 ? -13.476 5.472 20.813 1.00 80.25 93 SER A C 1
ATOM 776 O O . SER A 1 93 ? -12.334 5.032 20.721 1.00 80.25 93 SER A O 1
ATOM 778 N N . GLN A 1 94 ? -13.775 6.764 20.723 1.00 81.19 94 GLN A N 1
ATOM 779 C CA . GLN A 1 94 ? -12.786 7.841 20.692 1.00 81.19 94 GLN A CA 1
ATOM 780 C C . GLN A 1 94 ? -12.448 8.305 22.125 1.00 81.19 94 GLN A C 1
ATOM 782 O O . GLN A 1 94 ? -13.293 8.157 23.016 1.00 81.19 94 GLN A O 1
ATOM 787 N N . PRO A 1 95 ? -11.261 8.895 22.371 1.00 82.06 95 PRO A N 1
ATOM 788 C CA . PRO A 1 95 ? -10.179 9.151 21.413 1.00 82.06 95 PRO A CA 1
ATOM 789 C C . PRO A 1 95 ? -9.259 7.936 21.194 1.00 82.06 95 PRO A C 1
ATOM 791 O O . PRO A 1 95 ? -9.057 7.123 22.100 1.00 82.06 95 PRO A O 1
ATOM 794 N N . ILE A 1 96 ? -8.674 7.832 19.999 1.00 85.56 96 ILE A N 1
ATOM 795 C CA . ILE A 1 96 ? -7.578 6.893 19.716 1.00 85.56 96 ILE A CA 1
ATOM 796 C C . ILE A 1 96 ? -6.274 7.322 20.410 1.00 85.56 96 ILE A C 1
ATOM 798 O O . ILE A 1 96 ? -6.108 8.469 20.820 1.00 85.56 96 ILE A O 1
ATOM 802 N N . HIS A 1 97 ? -5.335 6.386 20.572 1.00 87.81 97 HIS A N 1
ATOM 803 C CA . HIS A 1 97 ? -4.025 6.689 21.155 1.00 87.81 97 HIS A CA 1
ATOM 804 C C . HIS A 1 97 ? -3.247 7.679 20.257 1.00 87.81 97 HIS A C 1
ATOM 806 O O . HIS A 1 97 ? -3.209 7.443 19.049 1.00 87.81 97 HIS A O 1
ATOM 812 N N . PRO A 1 98 ? -2.564 8.710 20.797 1.00 87.25 98 PRO A N 1
ATOM 813 C CA . PRO A 1 98 ? -1.900 9.742 19.985 1.00 87.25 98 PRO A CA 1
ATOM 814 C C . PRO A 1 98 ? -0.907 9.204 18.939 1.00 87.25 98 PRO A C 1
ATOM 816 O O . PRO A 1 98 ? -0.873 9.675 17.806 1.00 87.25 98 PRO A O 1
ATOM 819 N N . ASP A 1 99 ? -0.137 8.164 19.278 1.00 86.00 99 ASP A N 1
ATOM 820 C CA . ASP A 1 99 ? 0.782 7.534 18.313 1.00 86.00 99 ASP A CA 1
ATOM 821 C C . ASP A 1 99 ? 0.050 6.854 17.143 1.00 86.00 99 ASP A C 1
ATOM 823 O O . ASP A 1 99 ? 0.564 6.814 16.024 1.00 86.00 99 ASP A O 1
ATOM 827 N N . LEU A 1 100 ? -1.155 6.325 17.387 1.00 88.94 100 LEU A N 1
ATOM 828 C CA . LEU A 1 100 ? -1.994 5.748 16.337 1.00 8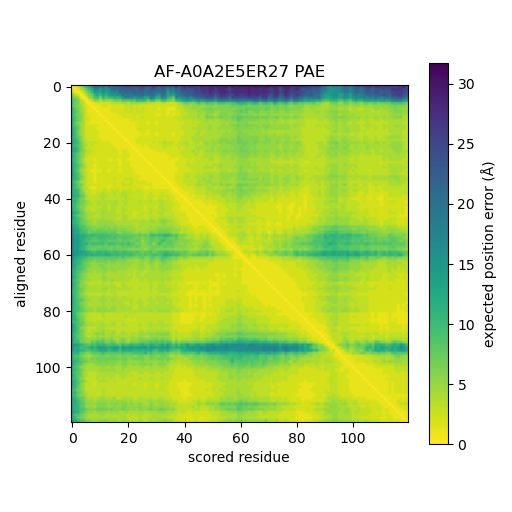8.94 100 LEU A CA 1
ATOM 829 C C . LEU A 1 100 ? -2.659 6.843 15.505 1.00 88.94 100 LEU A C 1
ATOM 831 O O . LEU A 1 100 ? -2.768 6.679 14.297 1.00 88.94 100 LEU A O 1
ATOM 835 N N . GLU A 1 101 ? -3.053 7.957 16.121 1.00 92.19 101 GLU A N 1
ATOM 836 C CA . GLU A 1 101 ? -3.605 9.116 15.413 1.00 92.19 101 GLU A CA 1
ATOM 837 C C . GLU A 1 101 ? -2.621 9.661 14.381 1.00 92.19 101 GLU A C 1
ATOM 839 O O . GLU A 1 101 ? -2.976 9.828 13.214 1.00 92.19 101 GLU A O 1
ATOM 844 N N . LYS A 1 102 ? -1.354 9.831 14.773 1.00 93.12 102 LYS A N 1
ATOM 845 C CA . LYS A 1 102 ? -0.297 10.239 13.847 1.00 93.12 102 LYS A CA 1
ATOM 846 C C . LYS A 1 102 ? -0.121 9.239 12.699 1.00 93.12 102 LYS A C 1
ATOM 848 O O . LYS A 1 102 ? -0.055 9.646 11.545 1.00 93.12 102 LYS A O 1
ATOM 853 N N . LEU A 1 103 ? -0.066 7.941 13.005 1.00 92.81 103 LEU A N 1
ATOM 854 C CA . LEU A 1 103 ? 0.090 6.892 11.993 1.00 92.81 103 LEU A CA 1
ATOM 855 C C . LEU A 1 103 ? -1.083 6.861 10.998 1.00 92.81 103 LEU A C 1
ATOM 857 O O . LEU A 1 103 ? -0.866 6.682 9.801 1.00 92.81 103 LEU A O 1
ATOM 861 N N . VAL A 1 104 ? -2.316 7.018 11.488 1.00 93.00 104 VAL A N 1
ATOM 862 C CA . VAL A 1 104 ? -3.523 7.073 10.650 1.00 93.00 104 VAL A CA 1
ATOM 863 C C . VAL A 1 104 ? -3.501 8.324 9.776 1.00 93.00 104 VAL A C 1
ATOM 865 O O . VAL A 1 104 ? -3.701 8.211 8.574 1.00 93.00 104 VAL A O 1
ATOM 868 N N . SER A 1 105 ? -3.147 9.485 10.331 1.00 94.06 105 SER A N 1
ATOM 869 C CA . SER A 1 105 ? -3.029 10.726 9.558 1.00 94.06 105 SER A CA 1
ATOM 870 C C . SER A 1 105 ? -1.986 10.625 8.436 1.00 94.06 105 SER A C 1
ATOM 872 O O . SER A 1 105 ? -2.270 11.026 7.310 1.00 94.06 105 SER A O 1
ATOM 874 N N . GLU A 1 106 ? -0.814 10.036 8.700 1.00 95.19 106 GLU A N 1
ATOM 875 C CA . GLU A 1 106 ? 0.209 9.796 7.668 1.00 95.19 106 GLU A CA 1
ATOM 876 C C . GLU A 1 106 ? -0.286 8.819 6.588 1.00 95.19 106 GLU A C 1
ATOM 878 O O . GLU A 1 106 ? -0.035 9.007 5.396 1.00 95.19 106 GLU A O 1
ATOM 883 N N . HIS A 1 107 ? -1.013 7.771 6.982 1.00 96.12 107 HIS A N 1
ATOM 884 C CA . HIS A 1 107 ? -1.644 6.847 6.042 1.00 96.12 107 HIS A CA 1
ATOM 885 C C . HIS A 1 107 ? -2.670 7.557 5.147 1.00 96.12 107 HIS A C 1
ATOM 887 O O . HIS A 1 107 ? -2.677 7.356 3.929 1.00 96.12 107 HIS A O 1
ATOM 893 N N . ASP A 1 108 ? -3.531 8.376 5.737 1.00 96.06 108 ASP A N 1
ATOM 894 C CA . ASP A 1 108 ? -4.631 9.059 5.060 1.00 96.06 108 ASP A CA 1
ATOM 895 C C . ASP A 1 108 ? -4.112 10.099 4.060 1.00 96.06 108 ASP A C 1
ATOM 897 O O . ASP A 1 108 ? -4.581 10.155 2.916 1.00 96.06 108 ASP A O 1
ATOM 901 N N . GLU A 1 109 ? -3.048 10.822 4.425 1.00 95.94 109 GLU A N 1
ATOM 902 C CA . GLU A 1 109 ? -2.336 11.731 3.525 1.00 95.94 109 GLU A CA 1
ATOM 903 C C . GLU A 1 109 ? -1.748 10.988 2.314 1.00 95.94 109 GLU A C 1
ATOM 905 O O . GLU A 1 109 ? -1.983 11.378 1.163 1.00 95.94 109 GLU A O 1
ATOM 910 N N . LEU A 1 110 ? -1.018 9.891 2.556 1.00 96.38 110 LEU A N 1
ATOM 911 C CA . LEU A 1 110 ? -0.349 9.119 1.502 1.00 96.38 110 LEU A CA 1
ATOM 912 C C . LEU A 1 110 ? -1.337 8.412 0.571 1.00 96.38 110 LEU A C 1
ATOM 914 O O . LEU A 1 110 ? -1.090 8.307 -0.629 1.00 96.38 110 LEU A O 1
ATOM 918 N N . THR A 1 111 ? -2.458 7.934 1.106 1.00 97.44 111 THR A N 1
ATOM 919 C CA . THR A 1 111 ? -3.500 7.259 0.319 1.00 97.44 111 THR A CA 1
ATOM 920 C C . THR A 1 111 ? -4.447 8.225 -0.384 1.00 97.44 111 THR A C 1
ATOM 922 O O . THR A 1 111 ? -5.187 7.799 -1.277 1.00 97.44 111 THR A O 1
ATOM 925 N N . GLY A 1 112 ? -4.423 9.508 -0.009 1.00 96.69 112 GLY A N 1
ATOM 926 C CA . GLY A 1 112 ? -5.308 10.535 -0.544 1.00 96.69 112 GLY A CA 1
ATOM 927 C C . GLY A 1 112 ? -6.775 10.293 -0.197 1.00 96.69 112 GLY A C 1
ATOM 928 O O . GLY A 1 112 ? -7.636 10.622 -1.009 1.00 96.69 112 GLY A O 1
ATOM 929 N N . VAL A 1 113 ? -7.066 9.689 0.960 1.00 96.12 113 VAL A N 1
ATOM 930 C CA . VAL A 1 113 ? -8.430 9.279 1.341 1.00 96.12 113 VAL A CA 1
ATOM 931 C C . VAL A 1 113 ? -9.420 10.454 1.330 1.00 96.12 113 VAL A C 1
ATOM 933 O O . VAL A 1 113 ? -10.548 10.298 0.855 1.00 96.12 113 VAL A O 1
ATOM 936 N N . ASP A 1 114 ? -8.950 11.638 1.736 1.00 93.44 114 ASP A N 1
ATOM 937 C CA . ASP A 1 114 ? -9.717 12.890 1.803 1.00 93.44 114 ASP A CA 1
ATOM 938 C C . ASP A 1 114 ? -9.741 13.674 0.483 1.00 93.44 114 ASP A C 1
ATOM 940 O O . ASP A 1 114 ? -10.370 14.728 0.385 1.00 93.44 114 ASP A O 1
ATOM 944 N N . LYS A 1 115 ? -9.045 13.194 -0.554 1.00 94.50 115 LYS A N 1
ATOM 945 C CA . LYS A 1 115 ? -9.012 13.861 -1.857 1.00 94.50 115 LYS A CA 1
ATOM 946 C C . LYS A 1 115 ? -10.215 13.444 -2.700 1.00 94.50 115 LYS A C 1
ATOM 948 O O . LYS A 1 115 ? -10.594 12.271 -2.742 1.00 94.50 115 LYS A O 1
ATOM 953 N N . GLU A 1 116 ? -10.756 14.387 -3.466 1.00 95.00 116 GLU A N 1
ATOM 954 C CA . GLU A 1 116 ? -11.779 14.127 -4.489 1.00 95.00 116 GLU A CA 1
ATOM 955 C C . GLU A 1 116 ? -11.149 13.565 -5.776 1.00 95.00 116 GLU A C 1
ATOM 957 O O . GLU A 1 116 ? -11.214 14.157 -6.850 1.00 95.00 116 GLU A O 1
ATOM 962 N N . LEU A 1 117 ? -10.491 12.412 -5.650 1.00 95.31 117 LEU A N 1
ATOM 963 C CA . LEU A 1 117 ? -9.870 11.678 -6.751 1.00 95.31 117 LEU A CA 1
ATOM 964 C C . LEU A 1 117 ? -10.628 10.382 -7.039 1.00 95.31 117 LEU A C 1
ATOM 966 O O . LEU A 1 117 ? -11.356 9.846 -6.194 1.00 95.31 117 LEU A O 1
ATOM 970 N N . THR A 1 118 ? -10.416 9.837 -8.234 1.00 96.44 118 THR A N 1
ATOM 971 C CA . THR A 1 118 ? -10.974 8.534 -8.606 1.00 96.44 118 THR A CA 1
ATOM 972 C C . THR A 1 118 ? -10.434 7.457 -7.667 1.00 96.44 118 THR A C 1
ATOM 974 O O . THR A 1 118 ? -9.235 7.393 -7.393 1.00 96.44 118 THR A O 1
ATOM 977 N N . LEU A 1 119 ? -11.314 6.595 -7.150 1.00 96.38 119 LEU A N 1
ATOM 978 C CA . LEU A 1 119 ? -10.880 5.443 -6.362 1.00 96.38 119 LEU A CA 1
ATOM 979 C C . LEU A 1 119 ? -10.285 4.386 -7.299 1.00 96.38 119 LEU A C 1
ATOM 981 O O . LEU A 1 119 ? -10.983 3.892 -8.184 1.00 96.38 119 LEU A O 1
ATOM 985 N N . ALA A 1 120 ? -9.019 4.034 -7.071 1.00 94.75 120 ALA A N 1
ATOM 986 C CA . ALA A 1 120 ? -8.336 2.953 -7.780 1.00 94.75 120 ALA A CA 1
ATOM 987 C C . ALA A 1 120 ? -8.802 1.569 -7.303 1.00 94.75 120 ALA A C 1
ATOM 989 O O . ALA A 1 120 ? -8.605 1.233 -6.111 1.00 94.75 120 ALA A O 1
#

Solvent-accessible surface area (backbone atoms only — not comparable to full-atom values): 7466 Å² total; per-residue (Å²): 134,85,80,80,80,81,83,53,56,77,38,72,67,45,55,52,49,37,58,75,69,66,54,56,70,69,57,56,51,49,18,43,79,63,68,41,86,79,87,72,56,65,59,60,50,70,54,60,81,32,78,77,74,95,66,67,83,78,68,90,46,70,66,50,48,56,53,43,52,57,48,49,54,52,48,54,62,54,46,71,62,40,10,39,53,72,87,85,80,88,84,85,78,82,81,73,57,68,75,54,49,54,53,49,52,54,48,38,63,60,15,28,38,88,47,100,43,52,78,69

Sequence (120 aa):
MIIVISIAPDDSVVQQVFKAMGSAPLYQKLCNSQQSFRARLNPKPWRCDLKRPNVRRPFTDSRYERQFDAWEQEYKRVSEEYRVCQHLTDFGSQPIHPDLEKLVSEHDELTGVDKELTLA

Radius of gyration: 18.04 Å; Cα contacts (8 Å, |Δi|>4): 95; chains: 1; bounding box: 38×32×53 Å

Secondary structure (DSSP, 8-state):
--------TTSHHHHHHHHHTT--HHHHHHHHHTT------S--GGGTTPPPP--PSSPSSHHHHHHHHHHHHHHHHHHTTEES-------SPSPPPHHHHHHHHHHHHHHTTTS--EE-

Mean predicted aligned error: 4.91 Å